Protein AF-A0A8T2J3S2-F1 (afdb_monomer_lite)

Organism: NCBI:txid247094

Radius of gyration: 29.78 Å; chains: 1; bounding box: 45×54×97 Å

Structure (mmCIF, N/CA/C/O backbone):
data_AF-A0A8T2J3S2-F1
#
_entry.id   AF-A0A8T2J3S2-F1
#
loop_
_atom_site.group_PDB
_atom_site.id
_atom_site.type_symbol
_atom_site.label_atom_id
_atom_site.label_alt_id
_atom_site.label_comp_id
_atom_site.label_asym_id
_atom_site.label_entity_id
_atom_site.label_seq_id
_atom_site.pdbx_PDB_ins_code
_atom_site.Cartn_x
_atom_site.Cartn_y
_atom_site.Cartn_z
_atom_site.occupancy
_atom_site.B_iso_or_equiv
_atom_site.auth_seq_id
_atom_site.auth_comp_id
_atom_site.auth_asym_id
_atom_site.auth_atom_id
_atom_site.pdbx_PDB_model_num
ATOM 1 N N . MET A 1 1 ? -3.686 14.706 -1.804 1.00 52.16 1 MET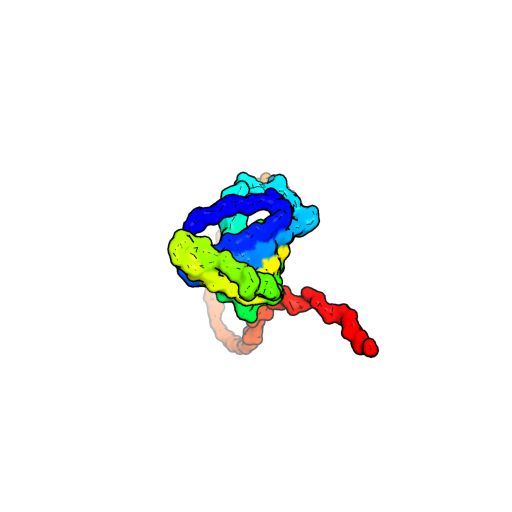 A N 1
ATOM 2 C CA . MET A 1 1 ? -2.677 15.143 -0.812 1.00 52.16 1 MET A CA 1
ATOM 3 C C . MET A 1 1 ? -1.337 14.628 -1.290 1.00 52.16 1 MET A C 1
ATOM 5 O O . MET A 1 1 ? -1.311 13.457 -1.645 1.00 52.16 1 MET A O 1
ATOM 9 N N . PRO A 1 2 ? -0.274 15.446 -1.338 1.00 66.94 2 PRO A N 1
ATOM 10 C CA . PRO A 1 2 ? 1.038 14.946 -1.730 1.00 66.94 2 PRO A CA 1
ATOM 11 C C . PRO A 1 2 ? 1.490 13.890 -0.718 1.00 66.94 2 PRO A C 1
ATOM 13 O O . PRO A 1 2 ? 1.566 14.160 0.483 1.00 66.94 2 PRO A O 1
ATOM 16 N N . ILE A 1 3 ? 1.724 12.668 -1.188 1.00 82.25 3 ILE A N 1
ATOM 17 C CA . ILE A 1 3 ? 2.256 11.587 -0.360 1.00 82.25 3 ILE A CA 1
ATOM 18 C C . ILE A 1 3 ? 3.775 11.741 -0.325 1.00 82.25 3 ILE A C 1
ATOM 20 O O . ILE A 1 3 ? 4.399 12.103 -1.321 1.00 82.25 3 ILE A O 1
ATOM 24 N N . LYS A 1 4 ? 4.389 11.481 0.834 1.00 87.00 4 LYS A N 1
ATOM 25 C CA . LYS A 1 4 ? 5.852 11.423 0.945 1.00 87.00 4 LYS A CA 1
ATOM 26 C C . LYS A 1 4 ? 6.409 10.474 -0.135 1.00 87.00 4 LYS A C 1
ATOM 28 O O . LYS A 1 4 ? 5.834 9.401 -0.300 1.00 87.00 4 LYS A O 1
ATOM 33 N N . PRO A 1 5 ? 7.531 10.775 -0.808 1.00 88.00 5 PRO A N 1
ATOM 34 C CA . PRO A 1 5 ? 8.109 9.862 -1.794 1.00 88.00 5 PRO A CA 1
ATOM 35 C C . PRO A 1 5 ? 8.424 8.470 -1.232 1.00 88.00 5 PRO A C 1
ATOM 37 O O . PRO A 1 5 ? 8.809 8.357 -0.064 1.00 88.00 5 PRO A O 1
ATOM 40 N N . PHE A 1 6 ? 8.249 7.415 -2.035 1.00 90.00 6 PHE A N 1
ATOM 41 C CA . PHE A 1 6 ? 8.552 6.016 -1.677 1.00 90.00 6 PHE A CA 1
ATOM 42 C C . PHE A 1 6 ? 10.062 5.738 -1.597 1.00 90.00 6 PHE A C 1
ATOM 44 O O . PHE A 1 6 ? 10.844 6.281 -2.376 1.00 90.00 6 PHE A O 1
ATOM 51 N N . THR A 1 7 ? 10.494 4.873 -0.674 1.00 88.00 7 THR A N 1
ATOM 52 C CA . THR A 1 7 ? 11.910 4.507 -0.468 1.00 88.00 7 THR A CA 1
ATOM 53 C C . THR A 1 7 ? 12.359 3.407 -1.426 1.00 88.00 7 THR A C 1
ATOM 55 O O . THR A 1 7 ? 12.949 2.416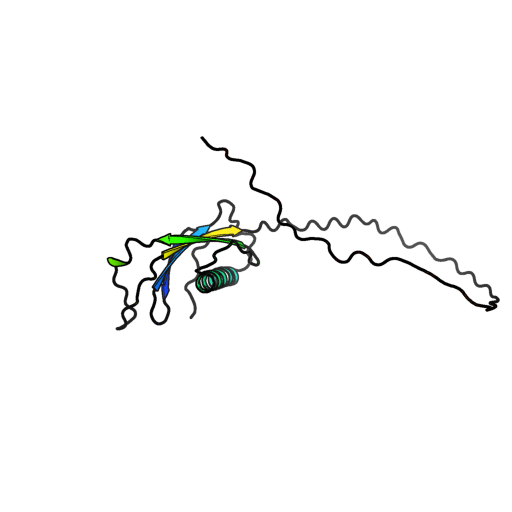 -1.015 1.00 88.00 7 THR A O 1
ATOM 58 N N . VAL A 1 8 ? 12.064 3.549 -2.715 1.00 86.19 8 VAL A N 1
ATOM 59 C CA . VAL A 1 8 ? 12.322 2.520 -3.733 1.00 86.19 8 VAL A CA 1
ATOM 60 C C . VAL A 1 8 ? 13.832 2.253 -3.891 1.00 86.19 8 VAL A C 1
ATOM 62 O O . VAL A 1 8 ? 14.578 3.220 -4.102 1.00 86.19 8 VAL A O 1
ATOM 65 N N . PRO A 1 9 ? 14.307 0.987 -3.888 1.00 89.12 9 PRO A N 1
ATOM 66 C CA . PRO A 1 9 ? 13.554 -0.278 -3.824 1.00 89.12 9 PRO A CA 1
ATOM 67 C C . PRO A 1 9 ? 13.552 -0.946 -2.434 1.00 89.12 9 PRO A C 1
ATOM 69 O O . PRO A 1 9 ? 13.412 -2.162 -2.320 1.00 89.12 9 PRO A O 1
ATOM 72 N N . LEU A 1 10 ? 13.759 -0.190 -1.358 1.00 90.31 10 LEU A N 1
ATOM 73 C CA . LEU A 1 10 ? 13.770 -0.742 -0.007 1.00 90.31 10 LEU A CA 1
ATOM 74 C C . LEU A 1 10 ? 12.345 -1.062 0.458 1.00 90.31 10 LEU A C 1
ATOM 76 O O . LEU A 1 10 ? 11.470 -0.197 0.346 1.00 90.31 10 LEU A O 1
ATOM 80 N N . PRO A 1 11 ? 12.107 -2.262 1.024 1.00 94.19 11 PRO A N 1
ATOM 81 C CA . PRO A 1 11 ? 10.826 -2.583 1.624 1.00 94.19 11 PRO A CA 1
ATOM 82 C C . PRO A 1 11 ? 10.433 -1.552 2.677 1.00 94.19 11 PRO A C 1
ATOM 84 O O . PRO A 1 11 ? 11.248 -1.156 3.512 1.00 94.19 11 PRO A O 1
ATOM 87 N N . GLU A 1 12 ? 9.169 -1.147 2.676 1.00 95.88 12 GLU A N 1
ATOM 88 C CA . GLU A 1 12 ? 8.672 -0.165 3.633 1.00 95.88 12 GLU A CA 1
ATOM 89 C C . GLU A 1 12 ? 7.228 -0.437 4.042 1.00 95.88 12 GLU A C 1
ATOM 91 O O . GLU A 1 12 ? 6.462 -1.096 3.343 1.00 95.88 12 GLU A O 1
ATOM 96 N N . THR A 1 13 ? 6.845 0.058 5.218 1.00 97.06 13 THR A N 1
ATOM 97 C CA . THR A 1 13 ? 5.465 0.008 5.711 1.00 97.06 13 THR A CA 1
ATOM 98 C C . THR A 1 13 ? 4.945 1.426 5.851 1.00 97.06 13 THR A C 1
ATOM 100 O O . THR A 1 13 ? 5.595 2.260 6.479 1.00 97.06 13 THR A O 1
ATOM 103 N N . ARG A 1 14 ? 3.758 1.697 5.307 1.00 96.38 14 ARG A N 1
ATOM 104 C CA . ARG A 1 14 ? 3.112 3.010 5.383 1.00 96.38 14 ARG A CA 1
ATOM 105 C C . ARG A 1 14 ? 1.689 2.905 5.879 1.00 96.38 14 ARG A C 1
ATOM 107 O O . ARG A 1 14 ? 1.008 1.903 5.663 1.00 96.38 14 ARG A O 1
ATOM 114 N N . PHE A 1 15 ? 1.253 3.980 6.519 1.00 95.50 15 PHE A N 1
ATOM 115 C CA . PHE A 1 15 ? -0.133 4.169 6.898 1.00 95.50 15 PHE A CA 1
ATOM 116 C C . PHE A 1 15 ? -0.745 5.262 6.033 1.00 95.50 15 PHE A C 1
ATOM 118 O O . PHE A 1 15 ? -0.208 6.366 5.956 1.00 95.50 15 PHE A O 1
ATOM 125 N N . PHE A 1 16 ? -1.868 4.948 5.401 1.00 94.25 16 PHE A N 1
ATOM 126 C CA . PHE A 1 16 ? -2.653 5.893 4.617 1.00 94.25 16 PHE A CA 1
ATOM 127 C C . PHE A 1 16 ? -3.951 6.146 5.358 1.00 94.25 16 PHE A C 1
ATOM 129 O O . PHE A 1 16 ? -4.570 5.200 5.834 1.00 94.25 16 PHE A O 1
ATOM 136 N N . HIS A 1 17 ? -4.365 7.400 5.482 1.00 93.06 17 HIS A N 1
ATOM 137 C CA . HIS A 1 17 ? -5.634 7.721 6.118 1.00 93.06 17 HIS A CA 1
ATOM 138 C C . HIS A 1 17 ? -6.574 8.402 5.132 1.00 93.06 17 HIS A C 1
ATOM 140 O O . HIS A 1 17 ? -6.157 9.174 4.269 1.00 93.06 17 HIS A O 1
ATOM 146 N N . THR A 1 18 ? -7.854 8.109 5.297 1.00 90.19 18 THR A N 1
ATOM 147 C CA . THR A 1 18 ? -8.964 8.860 4.713 1.00 90.19 18 THR A CA 1
ATOM 148 C C . THR A 1 18 ? -9.586 9.722 5.811 1.00 90.19 18 THR A C 1
ATOM 150 O O . THR A 1 18 ? -9.028 9.865 6.901 1.00 90.19 18 THR A O 1
ATOM 153 N N . SER A 1 19 ? -10.759 10.302 5.568 1.00 88.25 19 SER A N 1
ATOM 154 C CA . SER A 1 19 ? -11.457 11.096 6.582 1.00 88.25 19 SER A CA 1
ATOM 155 C C . SER A 1 19 ? -11.798 10.310 7.856 1.00 88.25 19 SER A C 1
ATOM 157 O O . SER A 1 19 ? -11.884 10.922 8.920 1.00 88.25 19 SER A O 1
ATOM 159 N N . LYS A 1 20 ? -12.006 8.989 7.753 1.00 91.62 20 LYS A N 1
ATOM 160 C CA . LYS A 1 20 ? -12.464 8.134 8.862 1.00 91.62 20 LYS A CA 1
ATOM 161 C C . LYS A 1 20 ? -11.536 6.958 9.140 1.00 91.62 20 LYS A C 1
ATOM 163 O O . LYS A 1 20 ? -11.340 6.611 10.302 1.00 91.62 20 LYS A O 1
ATOM 168 N N . ASP A 1 21 ? -10.964 6.369 8.098 1.00 94.69 21 ASP A N 1
ATOM 169 C CA . ASP A 1 21 ? -10.266 5.092 8.209 1.00 94.69 21 ASP A CA 1
ATOM 170 C C . ASP A 1 21 ? -8.758 5.250 8.033 1.00 94.69 21 ASP A C 1
ATOM 172 O O . ASP A 1 21 ? -8.290 6.152 7.333 1.00 94.69 21 ASP A O 1
ATOM 176 N N . ILE A 1 22 ? -7.998 4.339 8.639 1.00 96.25 22 ILE A N 1
ATOM 177 C CA . ILE A 1 22 ? -6.555 4.209 8.447 1.00 96.25 22 ILE A CA 1
ATOM 178 C C . ILE A 1 22 ? -6.198 2.817 7.939 1.00 96.25 22 ILE A C 1
ATOM 180 O O . ILE A 1 22 ? -6.593 1.793 8.491 1.00 96.25 22 ILE A O 1
ATOM 184 N N . TYR A 1 23 ? -5.404 2.798 6.883 1.00 96.88 23 TYR A N 1
ATOM 185 C CA . TYR A 1 23 ? -4.991 1.623 6.144 1.00 96.88 23 TYR A CA 1
ATOM 186 C C . TYR A 1 23 ? -3.508 1.386 6.367 1.00 96.88 23 TYR A C 1
ATOM 188 O O . TYR A 1 23 ? -2.719 2.331 6.374 1.00 96.88 23 TYR A O 1
ATOM 196 N N . LYS A 1 24 ? -3.115 0.122 6.505 1.00 97.81 24 LYS A N 1
ATOM 197 C CA . LYS A 1 24 ? -1.712 -0.278 6.592 1.00 97.81 24 LYS A CA 1
ATOM 198 C C . LYS A 1 24 ? -1.297 -0.978 5.309 1.00 97.81 24 LYS A C 1
ATOM 200 O O . LYS A 1 24 ? -1.885 -1.990 4.936 1.00 97.81 24 LYS A O 1
ATOM 205 N N . PHE A 1 25 ? -0.244 -0.464 4.693 1.00 98.12 25 PHE A N 1
ATOM 206 C CA . PHE A 1 25 ? 0.356 -1.016 3.490 1.00 98.12 25 PHE A CA 1
ATOM 207 C C . PHE A 1 25 ? 1.796 -1.433 3.761 1.00 98.12 25 PHE A C 1
ATOM 209 O O . PHE A 1 25 ? 2.537 -0.732 4.452 1.00 98.12 25 PHE A O 1
ATOM 216 N N . LYS A 1 26 ? 2.193 -2.567 3.194 1.00 98.19 26 LYS A N 1
ATOM 217 C CA . LYS A 1 26 ? 3.570 -3.049 3.132 1.00 98.19 26 LYS A CA 1
ATOM 218 C C . LYS A 1 26 ? 3.983 -3.132 1.674 1.00 98.19 26 LYS A C 1
ATOM 220 O O . LYS A 1 26 ? 3.255 -3.707 0.870 1.00 98.19 26 LYS A O 1
ATOM 225 N N . PHE A 1 27 ? 5.143 -2.589 1.359 1.00 97.44 27 PHE A N 1
ATOM 226 C CA . PHE A 1 27 ? 5.701 -2.563 0.017 1.00 97.44 27 PHE A CA 1
ATOM 227 C C . PHE A 1 27 ? 6.921 -3.468 -0.015 1.00 97.44 27 PHE A C 1
ATOM 229 O O . PHE A 1 27 ? 7.818 -3.341 0.820 1.00 97.44 27 PHE A O 1
ATOM 236 N N . HIS A 1 28 ? 6.936 -4.380 -0.975 1.00 96.12 28 HIS A N 1
ATOM 237 C CA . HIS A 1 28 ? 8.050 -5.264 -1.267 1.00 96.12 28 HIS A CA 1
ATOM 238 C C . HIS A 1 28 ? 8.412 -5.091 -2.733 1.00 96.12 28 HIS A C 1
ATOM 240 O O . HIS A 1 28 ? 7.539 -5.107 -3.594 1.00 96.12 28 HIS A O 1
ATOM 246 N N . TYR A 1 29 ? 9.696 -4.939 -3.010 1.00 93.25 29 TYR A N 1
ATOM 247 C CA . TYR A 1 29 ? 10.197 -4.783 -4.366 1.00 93.25 29 TYR A CA 1
ATOM 248 C C . TYR A 1 29 ? 10.885 -6.076 -4.791 1.00 93.25 29 TYR A C 1
ATOM 250 O O . TYR A 1 29 ? 11.522 -6.748 -3.973 1.00 93.25 29 TYR A O 1
ATOM 258 N N . GLY A 1 30 ? 10.722 -6.4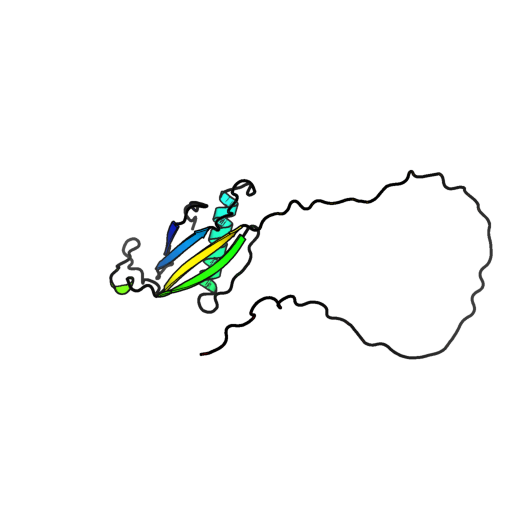35 -6.060 1.00 89.06 30 GLY A N 1
ATOM 259 C CA . GLY A 1 30 ? 11.336 -7.613 -6.650 1.00 89.06 30 GLY A CA 1
ATOM 260 C C . GLY A 1 30 ? 12.857 -7.602 -6.539 1.00 89.06 30 GLY A C 1
ATOM 261 O O . GLY A 1 30 ? 13.494 -6.549 -6.514 1.00 89.06 30 GLY A O 1
ATOM 262 N N . LYS A 1 31 ? 13.473 -8.789 -6.517 1.00 84.19 31 LYS A N 1
ATOM 263 C CA . LYS A 1 31 ? 14.940 -8.925 -6.397 1.00 84.19 31 LYS A CA 1
ATOM 264 C C . LYS A 1 31 ? 15.697 -8.237 -7.534 1.00 84.19 31 LYS A C 1
ATOM 266 O O . LYS A 1 31 ? 16.804 -7.755 -7.331 1.00 84.19 31 LYS A O 1
ATOM 271 N N . ASN A 1 32 ? 15.085 -8.188 -8.714 1.00 75.94 32 ASN A N 1
ATOM 272 C CA . ASN A 1 32 ? 15.681 -7.640 -9.928 1.00 75.94 32 ASN A CA 1
ATOM 273 C C . ASN A 1 32 ? 15.258 -6.185 -10.181 1.00 75.94 32 ASN A C 1
ATOM 275 O O . ASN A 1 32 ? 15.239 -5.746 -11.330 1.00 75.94 32 ASN A O 1
ATOM 279 N N . PHE A 1 33 ? 14.881 -5.440 -9.138 1.00 79.19 33 PHE A N 1
ATOM 280 C CA . PHE A 1 33 ? 14.483 -4.045 -9.281 1.00 79.19 33 PHE A CA 1
ATOM 281 C C . PHE A 1 33 ? 15.682 -3.189 -9.717 1.00 79.19 33 PHE A C 1
ATOM 283 O O . PHE A 1 33 ? 16.536 -2.827 -8.908 1.00 79.19 33 PHE A O 1
ATOM 290 N N . LYS A 1 34 ? 15.751 -2.859 -11.010 1.00 73.38 34 LYS A N 1
ATOM 291 C CA . LYS A 1 34 ? 16.789 -1.990 -11.570 1.00 73.38 34 LYS A CA 1
ATOM 292 C C . LYS A 1 34 ? 16.301 -0.555 -11.571 1.00 73.38 34 LYS A C 1
ATOM 294 O O . LYS A 1 34 ? 15.401 -0.195 -12.322 1.00 73.38 34 LYS A O 1
ATOM 299 N N . LEU A 1 35 ? 16.915 0.263 -10.727 1.00 67.19 35 LEU A N 1
ATOM 300 C CA . LEU A 1 35 ? 16.593 1.680 -10.651 1.00 67.19 35 LEU A CA 1
ATOM 301 C C . LEU A 1 35 ? 17.074 2.466 -11.883 1.00 67.19 35 LEU A C 1
ATOM 303 O O . LEU A 1 35 ? 16.455 3.451 -12.263 1.00 67.19 35 LEU A O 1
ATOM 307 N N . GLU A 1 36 ? 18.162 2.008 -12.499 1.00 62.00 36 GLU A N 1
ATOM 308 C CA . GLU A 1 36 ? 18.852 2.660 -13.620 1.00 62.00 36 GLU A CA 1
ATOM 309 C C . GLU A 1 36 ? 17.969 2.833 -14.868 1.00 62.00 36 GLU A C 1
ATOM 311 O O . GLU A 1 36 ? 18.198 3.741 -15.654 1.00 62.00 36 GLU A O 1
ATOM 316 N N . ASN A 1 37 ? 16.915 2.023 -15.016 1.00 56.81 37 ASN A N 1
ATOM 317 C CA . ASN A 1 37 ? 15.984 2.079 -16.150 1.00 56.81 37 ASN A CA 1
ATOM 318 C C . ASN A 1 37 ? 14.848 3.097 -15.970 1.00 56.81 37 ASN A C 1
ATOM 320 O O . ASN A 1 37 ? 13.864 3.057 -16.707 1.00 56.81 37 ASN A O 1
ATOM 324 N N . ILE A 1 38 ? 14.917 3.939 -14.941 1.00 64.94 38 ILE A N 1
ATOM 325 C CA . ILE A 1 38 ? 13.777 4.725 -14.503 1.00 64.94 38 ILE A CA 1
ATOM 326 C C . ILE A 1 38 ? 14.193 6.180 -14.311 1.00 64.94 38 ILE A C 1
ATOM 328 O O . ILE A 1 38 ? 14.605 6.607 -13.232 1.00 64.94 38 ILE A O 1
ATOM 332 N N . GLU A 1 39 ? 14.058 6.950 -15.384 1.00 63.31 39 GLU A N 1
ATOM 333 C CA . GLU A 1 39 ? 14.634 8.291 -15.518 1.00 63.31 39 GLU A CA 1
ATOM 334 C C . GLU A 1 39 ? 13.997 9.366 -14.617 1.00 63.31 39 GLU A C 1
ATOM 336 O O . GLU A 1 39 ? 14.457 10.506 -14.614 1.00 63.31 39 GLU A O 1
ATOM 341 N N . ASN A 1 40 ? 12.987 9.053 -13.791 1.00 77.88 40 ASN A N 1
ATOM 342 C CA . ASN A 1 40 ? 12.464 10.035 -12.843 1.00 77.88 40 ASN A CA 1
ATOM 343 C C . ASN A 1 40 ? 11.786 9.428 -11.595 1.00 77.88 40 ASN A C 1
ATOM 345 O O . ASN A 1 40 ? 10.744 8.771 -11.663 1.00 77.88 40 ASN A O 1
ATOM 349 N N . ARG A 1 41 ? 12.365 9.710 -10.418 1.00 79.38 41 ARG A N 1
ATOM 350 C CA . ARG A 1 41 ? 11.876 9.258 -9.102 1.00 79.38 41 ARG A CA 1
ATOM 351 C C . ARG A 1 41 ? 10.472 9.763 -8.768 1.00 79.38 41 ARG A C 1
ATOM 353 O O . ARG A 1 41 ? 9.718 9.034 -8.123 1.00 79.38 41 ARG A O 1
ATOM 360 N N . ASP A 1 42 ? 10.113 10.961 -9.219 1.00 83.50 42 ASP A N 1
ATOM 361 C CA . ASP A 1 42 ? 8.805 11.554 -8.934 1.00 83.50 42 ASP A CA 1
ATOM 362 C C . ASP A 1 42 ? 7.693 10.816 -9.681 1.00 83.50 42 ASP A C 1
ATOM 364 O O . ASP A 1 42 ? 6.640 10.528 -9.107 1.00 83.50 42 ASP A O 1
ATOM 368 N N . TYR A 1 43 ? 7.953 10.415 -10.930 1.00 86.00 43 TYR A N 1
ATOM 369 C CA . TYR A 1 43 ? 7.006 9.618 -11.712 1.00 86.00 43 TYR A CA 1
ATOM 370 C C . TYR A 1 43 ? 6.794 8.241 -11.093 1.00 86.00 43 TYR A C 1
ATOM 372 O O . TYR A 1 43 ? 5.655 7.796 -11.002 1.00 86.00 43 TYR A O 1
ATOM 380 N N . ILE A 1 44 ? 7.850 7.603 -10.581 1.00 87.56 44 ILE A N 1
ATOM 381 C CA . ILE A 1 44 ? 7.694 6.337 -9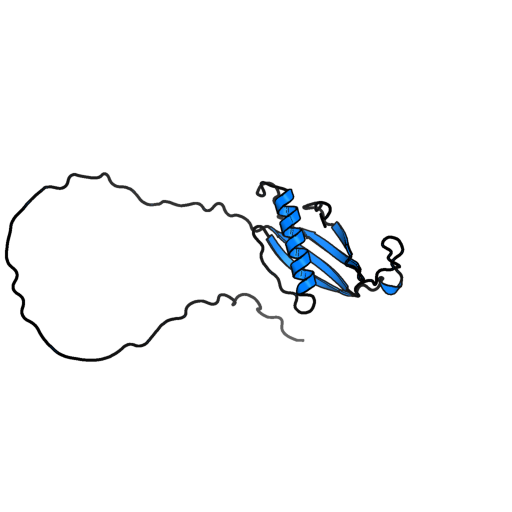.855 1.00 87.56 44 ILE A CA 1
ATOM 382 C C . ILE A 1 44 ? 6.892 6.495 -8.590 1.00 87.56 44 ILE A C 1
ATOM 384 O O . ILE A 1 44 ? 6.021 5.676 -8.308 1.00 87.56 44 ILE A O 1
ATOM 388 N N . SER A 1 45 ? 7.187 7.532 -7.811 1.00 89.06 45 SER A N 1
ATOM 389 C CA . SER A 1 45 ? 6.433 7.769 -6.592 1.00 89.06 45 SER A CA 1
ATOM 390 C C . SER A 1 45 ? 4.948 7.943 -6.905 1.00 89.06 45 SER A C 1
ATOM 392 O O . SER A 1 45 ? 4.109 7.384 -6.200 1.00 89.06 45 SER A O 1
ATOM 394 N N . LYS A 1 46 ? 4.629 8.660 -7.988 1.00 91.31 46 LYS A N 1
ATOM 395 C CA . LYS A 1 46 ? 3.260 8.836 -8.470 1.00 91.31 46 LYS A CA 1
ATOM 396 C C . LYS A 1 46 ? 2.637 7.527 -8.955 1.00 91.31 46 LYS A C 1
ATOM 398 O O . LYS A 1 46 ? 1.513 7.224 -8.591 1.00 91.31 46 LYS A O 1
ATOM 403 N N . GLU A 1 47 ? 3.364 6.720 -9.713 1.00 93.19 47 GLU A N 1
ATOM 404 C CA . GLU A 1 47 ? 2.879 5.435 -10.223 1.00 93.19 47 GLU A CA 1
ATOM 405 C C . GLU A 1 47 ? 2.582 4.426 -9.098 1.00 93.19 47 GLU A C 1
ATOM 407 O O . GLU A 1 47 ? 1.575 3.712 -9.131 1.00 93.19 47 GLU A O 1
ATOM 412 N N . ILE A 1 48 ? 3.419 4.395 -8.055 1.00 94.00 48 ILE A N 1
ATOM 413 C CA . ILE A 1 48 ? 3.167 3.588 -6.853 1.00 94.00 48 ILE A CA 1
ATOM 414 C C . ILE A 1 48 ? 1.980 4.159 -6.069 1.00 94.00 48 ILE A C 1
ATOM 416 O O . ILE A 1 48 ? 1.149 3.397 -5.577 1.00 94.00 48 ILE A O 1
ATOM 420 N N . GLU A 1 49 ? 1.851 5.483 -5.973 1.00 94.56 49 GLU A N 1
ATOM 421 C CA . GLU A 1 49 ? 0.676 6.121 -5.373 1.00 94.56 49 GLU A CA 1
ATOM 422 C C . GLU A 1 49 ? -0.618 5.747 -6.116 1.00 94.56 49 GLU A C 1
ATOM 424 O O . GLU A 1 49 ? -1.600 5.357 -5.482 1.00 94.56 49 GLU A O 1
ATOM 429 N N . ASP A 1 50 ? -0.614 5.810 -7.446 1.00 95.44 50 ASP A N 1
ATOM 430 C CA . ASP A 1 50 ? -1.746 5.423 -8.288 1.00 95.44 50 ASP A CA 1
ATOM 431 C C . ASP A 1 50 ? -2.100 3.940 -8.066 1.00 95.44 50 ASP A C 1
ATOM 433 O O . ASP A 1 50 ? -3.273 3.586 -7.932 1.00 95.44 50 ASP A O 1
ATOM 437 N N . SER A 1 51 ? -1.086 3.084 -7.901 1.00 96.81 51 SER A N 1
ATOM 438 C CA . SER A 1 51 ? -1.263 1.666 -7.561 1.00 96.81 51 SER A CA 1
ATOM 439 C C . SER A 1 51 ? -1.908 1.464 -6.186 1.00 96.81 51 SER A C 1
ATOM 441 O O . SER A 1 51 ? -2.763 0.594 -6.028 1.00 96.81 51 SER A O 1
ATOM 443 N N . VAL A 1 52 ? -1.541 2.270 -5.183 1.00 96.25 52 VAL A N 1
ATOM 444 C CA . VAL A 1 52 ? -2.187 2.244 -3.858 1.00 96.25 52 VAL A CA 1
ATOM 445 C C . VAL A 1 52 ? -3.666 2.603 -3.979 1.00 96.25 52 VAL A C 1
ATOM 447 O O . VAL A 1 52 ? -4.498 1.901 -3.405 1.00 96.25 52 VAL A O 1
ATOM 450 N N . ARG A 1 53 ? -4.008 3.644 -4.753 1.00 95.44 53 ARG A N 1
ATOM 451 C CA . ARG A 1 53 ? -5.4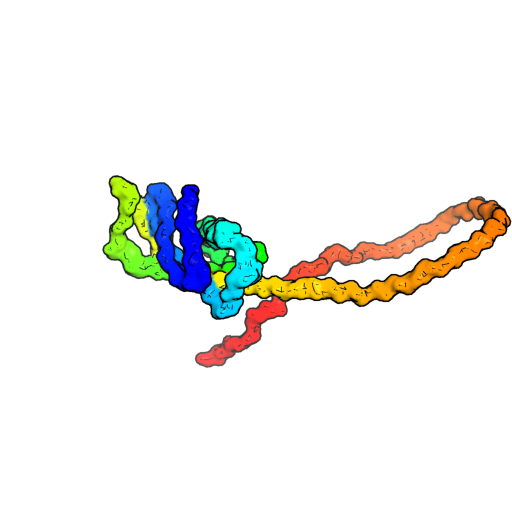11 4.038 -4.975 1.00 95.44 53 ARG A CA 1
ATOM 452 C C . ARG A 1 53 ? -6.206 2.912 -5.641 1.00 95.44 53 ARG A C 1
ATOM 454 O O . ARG A 1 53 ? -7.255 2.540 -5.123 1.00 95.44 53 ARG A O 1
ATOM 461 N N . ALA A 1 54 ? -5.653 2.285 -6.680 1.00 97.00 54 ALA A N 1
ATOM 462 C CA . ALA A 1 54 ? -6.284 1.146 -7.349 1.00 97.00 54 ALA A CA 1
ATOM 463 C C . ALA A 1 54 ? -6.546 -0.036 -6.393 1.00 97.00 54 ALA A C 1
ATOM 465 O O . ALA A 1 54 ? -7.620 -0.637 -6.429 1.00 97.00 54 ALA A O 1
ATOM 466 N N . VAL A 1 55 ? -5.600 -0.352 -5.500 1.00 97.19 55 VAL A N 1
ATOM 467 C CA . VAL A 1 55 ? -5.768 -1.417 -4.493 1.00 97.19 55 VAL A CA 1
ATOM 468 C C . VAL A 1 55 ? -6.864 -1.078 -3.482 1.00 97.19 55 VAL A C 1
ATOM 470 O O . VAL A 1 55 ? -7.646 -1.956 -3.120 1.00 97.19 55 VAL A O 1
ATOM 473 N N . MET A 1 56 ? -6.940 0.177 -3.032 1.00 94.69 56 MET A N 1
ATOM 474 C CA . MET A 1 56 ? -7.985 0.619 -2.102 1.00 94.69 56 MET A CA 1
ATOM 475 C C . MET A 1 56 ? -9.380 0.545 -2.735 1.00 94.69 56 MET A C 1
ATOM 477 O O . MET A 1 56 ? -10.320 0.093 -2.085 1.00 94.69 56 MET A O 1
ATOM 481 N N . GLU A 1 57 ? -9.512 0.938 -4.002 1.00 94.56 57 GLU A N 1
ATOM 482 C CA . GLU A 1 57 ? -10.785 0.903 -4.736 1.00 94.56 57 GLU A CA 1
ATOM 483 C C . GLU A 1 57 ? -11.258 -0.529 -5.037 1.00 94.56 57 GLU A C 1
ATOM 485 O O . GLU A 1 57 ? -12.459 -0.790 -5.061 1.00 94.56 57 GLU A O 1
ATOM 490 N N . ASN A 1 58 ? -10.330 -1.480 -5.194 1.00 96.31 58 ASN A N 1
ATOM 491 C CA . ASN A 1 58 ? -10.619 -2.873 -5.562 1.00 96.31 58 ASN A CA 1
ATOM 492 C C . ASN A 1 58 ? -10.417 -3.864 -4.402 1.00 96.31 58 ASN A C 1
ATOM 494 O O . ASN A 1 58 ? -10.129 -5.041 -4.615 1.00 96.31 58 ASN A O 1
ATOM 498 N N . GLN A 1 59 ? -10.574 -3.409 -3.158 1.00 94.00 59 GLN A N 1
ATOM 499 C CA . GLN A 1 59 ? -10.234 -4.175 -1.951 1.00 94.00 59 GLN A CA 1
ATOM 500 C C . GLN A 1 59 ? -10.912 -5.554 -1.812 1.00 94.00 59 GLN A C 1
ATOM 502 O O . GLN A 1 59 ? -10.369 -6.426 -1.127 1.00 94.00 59 GLN A O 1
ATOM 507 N N . GLU A 1 60 ? -12.075 -5.768 -2.433 1.00 94.94 60 GLU A N 1
ATOM 508 C CA . GLU A 1 60 ? -12.798 -7.051 -2.409 1.00 94.94 60 GLU A CA 1
ATOM 509 C C . GLU A 1 60 ? -12.411 -7.994 -3.552 1.00 94.94 60 GLU A C 1
ATOM 511 O O . GLU A 1 60 ? -12.629 -9.197 -3.444 1.00 94.94 60 GLU A O 1
ATOM 516 N N . ASN A 1 61 ? -11.785 -7.478 -4.611 1.00 96.19 61 ASN A N 1
ATOM 517 C CA . ASN A 1 61 ? -11.423 -8.256 -5.789 1.00 96.19 61 ASN A CA 1
ATOM 518 C C . ASN A 1 61 ? -9.998 -7.932 -6.251 1.00 96.19 61 ASN A C 1
ATOM 520 O O . ASN A 1 61 ? -9.765 -7.381 -7.327 1.00 96.19 61 ASN A O 1
ATOM 524 N N . LEU A 1 62 ? -9.033 -8.240 -5.385 1.00 97.19 62 LEU A N 1
ATOM 525 C CA . LEU A 1 62 ? -7.626 -7.991 -5.669 1.00 97.19 62 LEU A CA 1
ATOM 526 C C . LEU A 1 62 ? -7.103 -8.967 -6.722 1.00 97.19 62 LEU A C 1
ATOM 528 O O . LEU A 1 62 ? -7.100 -10.183 -6.523 1.00 97.19 62 LEU A O 1
ATOM 532 N N . HIS A 1 63 ? -6.574 -8.407 -7.803 1.00 97.06 63 HIS A N 1
ATOM 533 C CA . HIS A 1 63 ? -5.867 -9.144 -8.839 1.00 97.06 63 HIS A CA 1
ATOM 534 C C . HIS A 1 63 ? -4.555 -8.447 -9.185 1.00 97.06 63 HIS A C 1
ATOM 536 O O . HIS A 1 63 ? -4.446 -7.230 -9.015 1.00 97.06 63 HIS A O 1
ATOM 542 N N . PRO A 1 64 ? -3.558 -9.193 -9.685 1.00 98.19 64 PRO A N 1
ATOM 543 C CA . PRO A 1 64 ? -2.380 -8.582 -10.265 1.00 98.19 64 PRO A CA 1
ATOM 544 C C . PRO A 1 64 ? -2.753 -7.645 -11.415 1.00 98.19 64 PRO A C 1
ATOM 546 O O . PRO A 1 64 ? -3.621 -7.963 -12.228 1.00 98.19 64 PRO A O 1
ATOM 549 N N . PHE A 1 65 ? -2.072 -6.510 -11.500 1.00 98.00 65 PHE A N 1
ATOM 550 C CA . PHE A 1 65 ? -2.249 -5.549 -12.584 1.00 98.00 65 PHE A CA 1
ATOM 551 C C . PHE A 1 65 ? -0.909 -4.952 -12.995 1.00 98.00 65 PHE A C 1
ATOM 553 O O . PHE A 1 65 ? 0.105 -5.100 -12.316 1.00 98.00 65 PHE A O 1
ATOM 560 N N . SER A 1 66 ? -0.890 -4.307 -14.153 1.00 96.25 66 SER A N 1
ATOM 561 C CA . SER A 1 66 ? 0.311 -3.704 -14.715 1.00 96.25 66 SER A CA 1
ATOM 562 C C . SER A 1 66 ? 0.168 -2.194 -14.789 1.00 96.25 66 SER A C 1
ATOM 564 O O . SER A 1 66 ? -0.871 -1.691 -15.207 1.00 96.25 66 SER A O 1
ATOM 566 N N . THR A 1 67 ? 1.236 -1.490 -14.445 1.00 94.00 67 THR A N 1
ATOM 567 C CA . THR A 1 67 ? 1.393 -0.051 -14.668 1.00 94.00 67 THR A CA 1
ATOM 568 C C . THR A 1 67 ? 2.353 0.177 -15.841 1.00 94.00 67 THR A C 1
ATOM 570 O O . THR A 1 67 ? 2.581 -0.740 -16.636 1.00 94.00 67 THR A O 1
ATOM 573 N N . LEU A 1 68 ? 2.918 1.372 -16.002 1.00 90.88 68 LEU A N 1
ATOM 574 C CA . LEU A 1 68 ? 3.894 1.636 -17.056 1.00 90.88 68 LEU A CA 1
ATOM 575 C C . LEU A 1 68 ? 5.183 0.829 -16.829 1.00 90.88 68 LEU A C 1
ATOM 577 O O . LEU A 1 68 ? 5.596 0.078 -17.712 1.00 90.88 68 LEU A O 1
ATOM 581 N N . HIS A 1 69 ? 5.752 0.905 -15.627 1.00 89.69 69 HIS A N 1
ATOM 582 C CA . HIS A 1 69 ? 7.044 0.307 -15.282 1.00 89.69 69 HIS A CA 1
ATOM 583 C C . HIS A 1 69 ? 6.944 -0.936 -14.400 1.00 89.69 69 HIS A C 1
ATOM 585 O O . HIS A 1 69 ? 7.945 -1.640 -14.243 1.00 89.69 69 HIS A O 1
ATOM 591 N N . PHE A 1 70 ? 5.776 -1.234 -13.824 1.00 92.12 70 PHE A N 1
ATOM 592 C CA . PHE A 1 70 ? 5.641 -2.303 -12.836 1.00 92.12 70 PHE A CA 1
ATOM 593 C C . PHE A 1 70 ? 4.552 -3.315 -13.168 1.00 92.12 70 PHE A C 1
ATOM 595 O O . PHE A 1 70 ? 3.572 -3.035 -13.861 1.00 92.12 70 PHE A O 1
ATOM 602 N N . VAL A 1 71 ? 4.732 -4.510 -12.617 1.00 95.12 71 VAL A N 1
ATOM 603 C CA . VAL A 1 71 ? 3.660 -5.467 -12.366 1.00 95.12 71 VAL A CA 1
ATOM 604 C C . VAL A 1 71 ? 3.431 -5.493 -10.859 1.00 95.12 71 VAL A C 1
ATOM 606 O O . VAL A 1 71 ? 4.358 -5.709 -10.076 1.00 95.12 71 VAL A O 1
ATOM 609 N N . ILE A 1 72 ? 2.195 -5.226 -10.460 1.00 97.62 72 ILE A N 1
ATOM 610 C CA . ILE A 1 72 ? 1.769 -5.089 -9.075 1.00 97.62 72 ILE A CA 1
ATOM 611 C C . ILE A 1 72 ? 1.009 -6.350 -8.681 1.00 97.62 72 ILE A C 1
ATOM 613 O O . ILE A 1 72 ? 0.009 -6.691 -9.309 1.00 97.62 72 ILE A O 1
ATOM 617 N N . PHE A 1 73 ? 1.454 -7.019 -7.620 1.00 98.12 73 PHE A N 1
ATOM 618 C CA . PHE A 1 73 ? 0.778 -8.176 -7.032 1.00 98.12 73 PHE A CA 1
ATOM 619 C C . PHE A 1 73 ? 0.255 -7.805 -5.637 1.00 98.12 73 PHE A C 1
ATOM 621 O O . PHE A 1 73 ? 1.016 -7.844 -4.660 1.00 98.12 73 PHE A O 1
ATOM 628 N N . PRO A 1 74 ? -1.020 -7.393 -5.525 1.00 98.38 74 PRO A N 1
ATOM 629 C CA . PRO A 1 74 ? -1.611 -7.008 -4.255 1.00 98.38 74 PRO A CA 1
ATOM 630 C C . PRO A 1 74 ? -2.158 -8.219 -3.493 1.00 98.38 74 PRO A C 1
ATOM 632 O O . PRO A 1 74 ? -2.856 -9.066 -4.045 1.00 98.38 74 PRO A O 1
ATOM 635 N N . TYR A 1 75 ? -1.899 -8.252 -2.189 1.00 98.25 75 TYR A N 1
ATOM 636 C CA . TYR A 1 75 ? -2.430 -9.246 -1.260 1.00 98.25 75 TYR A CA 1
ATOM 637 C C . TYR A 1 75 ? -3.064 -8.567 -0.050 1.00 98.25 75 TYR A C 1
ATOM 639 O O . TYR A 1 75 ? -2.629 -7.499 0.385 1.00 98.25 75 TYR A O 1
ATOM 647 N N . LYS A 1 76 ? -4.068 -9.223 0.534 1.00 97.31 76 LYS A N 1
ATOM 648 C CA . LYS A 1 76 ? -4.781 -8.774 1.735 1.00 97.31 76 LYS A CA 1
ATOM 649 C C . LYS A 1 76 ? -4.646 -9.834 2.827 1.00 97.31 76 LYS A C 1
ATOM 651 O O . LYS A 1 76 ? -4.849 -11.015 2.573 1.00 97.31 76 LYS A O 1
ATOM 656 N N . SER A 1 77 ? -4.303 -9.419 4.043 1.00 97.88 77 SER A N 1
ATOM 657 C CA . SER A 1 77 ? -4.176 -10.302 5.218 1.00 97.88 77 SER A CA 1
ATOM 658 C C . SER A 1 77 ? -4.792 -9.640 6.446 1.00 97.88 77 SER A C 1
ATOM 660 O O . SER A 1 77 ? -4.845 -8.413 6.500 1.00 97.88 77 SER A O 1
ATOM 662 N N . LYS A 1 78 ? -5.301 -10.410 7.417 1.00 97.81 78 LYS A N 1
ATOM 663 C CA . LYS A 1 78 ? -5.911 -9.833 8.628 1.00 97.81 78 LYS A CA 1
ATOM 664 C C . LYS A 1 78 ? -4.898 -8.989 9.403 1.00 97.81 78 LYS A C 1
ATOM 666 O O . LYS A 1 78 ? -3.730 -9.349 9.528 1.00 97.81 78 LYS A O 1
ATOM 671 N N . TRP A 1 79 ? -5.352 -7.859 9.937 1.00 97.44 79 TRP A N 1
ATOM 672 C CA . TRP A 1 79 ? -4.550 -7.009 10.806 1.00 97.44 79 TRP A CA 1
ATOM 673 C C . TRP A 1 79 ? -4.873 -7.288 12.279 1.00 97.44 79 TRP A C 1
ATOM 675 O O . TRP A 1 79 ? -5.547 -6.512 12.949 1.00 97.44 79 TRP A O 1
ATOM 685 N N . ASP A 1 80 ? -4.330 -8.379 12.819 1.00 94.88 80 ASP A N 1
ATOM 686 C CA . ASP A 1 80 ? -4.687 -8.867 14.165 1.00 94.88 80 ASP A CA 1
ATOM 687 C C . ASP A 1 80 ? -4.348 -7.895 15.308 1.00 94.88 80 ASP A C 1
ATOM 689 O O . ASP A 1 80 ? -4.940 -7.939 16.387 1.00 94.88 80 ASP A O 1
ATOM 693 N N . SER A 1 81 ? -3.372 -7.007 15.104 1.00 94.19 81 SER A N 1
ATOM 694 C CA . SER A 1 81 ? -3.012 -5.981 16.087 1.00 94.19 81 SER A CA 1
ATOM 695 C C . SER A 1 81 ? -3.844 -4.702 15.994 1.00 94.19 81 SER A C 1
ATOM 697 O O . SER A 1 81 ? -3.723 -3.871 16.891 1.00 94.19 81 SER A O 1
ATOM 699 N N . ALA A 1 82 ? -4.699 -4.539 14.976 1.00 92.88 82 ALA A N 1
ATOM 700 C CA . ALA A 1 82 ? -5.494 -3.327 14.766 1.00 92.88 82 ALA A CA 1
ATOM 701 C C . ALA A 1 82 ? -6.353 -2.964 15.986 1.00 92.88 82 ALA A C 1
ATOM 703 O O . ALA A 1 82 ? -6.396 -1.802 16.379 1.00 92.88 82 ALA A O 1
ATOM 704 N N . SER A 1 83 ? -6.968 -3.959 16.635 1.00 89.81 83 SER A N 1
ATOM 705 C CA . SER A 1 83 ? -7.847 -3.765 17.798 1.00 89.81 83 SER A CA 1
ATOM 706 C C . SER A 1 83 ? -7.136 -3.216 19.039 1.00 89.81 83 SER A C 1
ATOM 708 O O . SER A 1 83 ? -7.779 -2.638 19.911 1.00 89.81 83 SER A O 1
ATOM 710 N N . ARG A 1 84 ? -5.809 -3.377 19.125 1.00 93.62 84 ARG A N 1
ATOM 711 C CA . ARG A 1 84 ? -4.984 -2.884 20.241 1.00 93.62 84 ARG A CA 1
ATOM 712 C C . ARG A 1 84 ? -4.380 -1.507 19.971 1.00 93.62 84 ARG A C 1
ATOM 714 O O . ARG A 1 84 ? -3.742 -0.940 20.855 1.00 93.62 84 ARG A O 1
ATOM 721 N N . LEU A 1 85 ? -4.546 -0.979 18.760 1.00 94.69 85 LEU A N 1
ATOM 722 C CA . LEU A 1 85 ? -3.961 0.285 18.334 1.00 94.69 85 LEU A CA 1
ATOM 723 C C . LEU A 1 85 ? -5.029 1.378 18.299 1.00 94.69 85 LEU A C 1
ATOM 725 O O . LEU A 1 85 ? -6.175 1.148 17.922 1.00 94.69 85 LEU A O 1
ATOM 729 N N . LYS A 1 86 ? -4.637 2.595 18.681 1.00 94.44 86 LYS A N 1
ATOM 730 C CA . LYS A 1 86 ? -5.477 3.790 18.574 1.00 94.44 86 LYS A CA 1
ATOM 731 C C . LYS A 1 86 ? -4.801 4.774 17.638 1.00 94.44 86 LYS A C 1
ATOM 733 O O . LYS A 1 86 ? -3.667 5.176 17.882 1.00 94.44 86 LYS A O 1
ATOM 738 N N . PHE A 1 87 ? -5.513 5.175 16.595 1.00 95.44 87 PHE A N 1
ATOM 739 C CA . PHE A 1 87 ? -5.020 6.121 15.604 1.00 95.44 87 PHE A CA 1
ATOM 740 C C . PHE A 1 87 ? -5.756 7.447 15.741 1.00 95.44 87 PHE A C 1
ATOM 742 O O . PHE A 1 87 ? -6.969 7.480 15.962 1.00 95.44 87 PHE A O 1
ATOM 749 N N . LYS A 1 88 ? -5.012 8.545 15.624 1.00 94.38 88 LYS A N 1
ATOM 750 C CA . LYS A 1 88 ? -5.543 9.905 15.676 1.00 94.38 88 LYS A CA 1
ATOM 751 C C . LYS A 1 88 ? -4.930 10.750 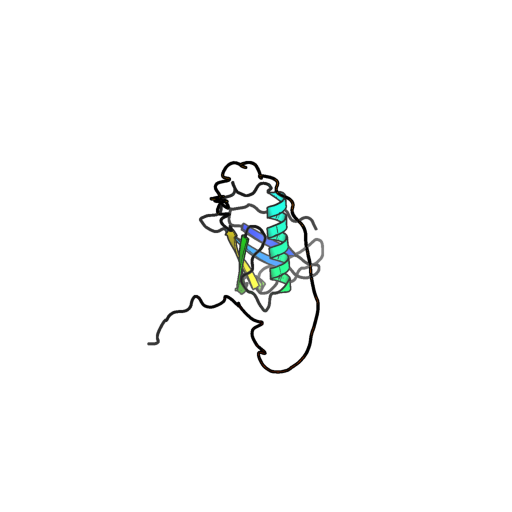14.575 1.00 94.38 88 LYS A C 1
ATOM 753 O O . LYS A 1 88 ? -3.736 10.640 14.310 1.00 94.38 88 LYS A O 1
ATOM 758 N N . HIS A 1 89 ? -5.739 11.629 14.001 1.00 91.06 89 HIS A N 1
ATOM 759 C CA . HIS A 1 89 ? -5.282 12.723 13.157 1.00 91.06 89 HIS A CA 1
ATOM 760 C C . HIS A 1 89 ? -5.893 14.026 13.685 1.00 91.06 89 HIS A C 1
ATOM 762 O O . HIS A 1 89 ? -7.109 14.234 13.636 1.00 91.06 89 HIS A O 1
ATOM 768 N N . GLY A 1 90 ? -5.051 14.865 14.295 1.00 90.00 90 GLY A N 1
ATOM 769 C CA . GLY A 1 90 ? -5.512 15.974 15.130 1.00 90.00 90 GLY A CA 1
ATOM 770 C C . GLY A 1 90 ? -6.371 15.463 16.292 1.00 90.00 90 GLY A C 1
ATOM 771 O O . GLY A 1 90 ? -5.945 14.601 17.059 1.00 90.00 90 GLY A O 1
ATOM 772 N N . GLN A 1 91 ? -7.600 15.968 16.395 1.00 91.94 91 GLN A N 1
ATOM 773 C CA . GLN A 1 91 ? -8.567 15.557 17.423 1.00 91.94 91 GLN A CA 1
ATOM 774 C C . GLN A 1 91 ? -9.474 14.392 16.992 1.00 91.94 91 GLN A C 1
ATOM 776 O O . GLN A 1 91 ? -10.245 13.877 17.800 1.00 91.94 91 GLN A O 1
ATOM 781 N N . LYS A 1 92 ? -9.400 13.956 15.728 1.00 93.50 92 LYS A N 1
ATOM 782 C CA . LYS A 1 92 ? -10.260 12.892 15.197 1.00 93.50 92 LYS A CA 1
ATOM 783 C C . LYS A 1 92 ? -9.611 11.531 15.407 1.00 93.50 92 LYS A C 1
ATOM 785 O O . LYS A 1 92 ? -8.447 11.333 15.056 1.00 93.50 92 LYS A O 1
ATOM 790 N N . TYR A 1 93 ? -10.377 10.591 15.949 1.00 95.06 93 TYR A N 1
ATOM 791 C CA . TYR A 1 93 ? -9.989 9.185 15.976 1.00 95.06 93 TYR A CA 1
ATOM 792 C C . TYR A 1 93 ? -10.223 8.559 14.604 1.00 95.06 93 TYR A C 1
ATOM 794 O O . TYR A 1 93 ? -11.258 8.799 13.983 1.00 95.06 93 TYR A O 1
ATOM 802 N N . LEU A 1 94 ? -9.260 7.757 14.160 1.00 96.44 94 LEU A N 1
ATOM 803 C CA . LEU A 1 94 ? -9.350 6.994 12.922 1.00 96.44 94 LEU A CA 1
ATOM 804 C C . LEU A 1 94 ? -9.635 5.529 13.240 1.00 96.44 94 LEU A C 1
ATOM 806 O O . LEU A 1 94 ? -9.082 4.970 14.192 1.00 96.44 94 LEU A O 1
ATOM 810 N N . VAL A 1 95 ? -10.481 4.910 12.425 1.00 96.25 95 VAL A N 1
ATOM 811 C CA . VAL A 1 95 ? -10.825 3.493 12.529 1.00 96.25 95 VAL A CA 1
ATOM 812 C C . VAL A 1 95 ? -9.805 2.684 11.726 1.00 96.25 95 VAL A C 1
ATOM 814 O O . VAL A 1 95 ? -9.640 2.932 10.531 1.00 96.25 95 VAL A O 1
ATOM 817 N N . PRO A 1 96 ? -9.073 1.738 12.335 1.00 97.00 96 PRO A N 1
ATOM 818 C CA . PRO A 1 96 ? -8.160 0.901 11.576 1.00 97.00 96 PRO A CA 1
ATOM 819 C C . PRO A 1 96 ? -8.936 -0.044 10.665 1.00 97.00 96 PRO A C 1
ATOM 821 O O . PRO A 1 96 ? -9.821 -0.775 11.112 1.00 97.00 96 PRO A O 1
ATOM 824 N N . PHE A 1 97 ? -8.566 -0.051 9.389 1.00 96.19 97 PHE A N 1
ATOM 825 C CA . PHE A 1 97 ? -9.075 -1.023 8.439 1.00 96.19 97 PHE A CA 1
ATOM 826 C C . PHE A 1 97 ? -8.638 -2.436 8.873 1.00 96.19 97 PHE A C 1
ATOM 828 O O . PHE A 1 97 ? -7.482 -2.617 9.265 1.00 96.19 97 PHE A O 1
ATOM 835 N N . PRO A 1 98 ? -9.513 -3.459 8.823 1.00 96.25 98 PRO A N 1
ATOM 836 C CA . PRO A 1 98 ? -9.247 -4.758 9.452 1.00 96.25 98 PRO A CA 1
ATOM 837 C C . PRO A 1 98 ? -8.175 -5.599 8.747 1.00 96.25 98 PRO A C 1
ATOM 839 O O . PRO A 1 98 ? -7.840 -6.688 9.220 1.00 96.25 98 PRO A O 1
ATOM 842 N N . TYR A 1 99 ? -7.622 -5.117 7.634 1.00 97.50 99 TYR A N 1
ATOM 843 C CA . TYR A 1 99 ? -6.626 -5.825 6.845 1.00 97.50 99 TYR A CA 1
ATOM 844 C C . TYR A 1 99 ? -5.365 -4.992 6.604 1.00 97.50 99 TYR A C 1
ATOM 846 O O . TYR A 1 99 ? -5.393 -3.763 6.545 1.00 97.50 99 TYR A O 1
ATOM 854 N N . VAL A 1 100 ? -4.250 -5.697 6.422 1.00 98.25 100 VAL A N 1
ATOM 855 C CA . VAL A 1 100 ? -2.997 -5.168 5.887 1.00 98.25 100 VAL A CA 1
ATOM 856 C C . VAL A 1 100 ? -2.922 -5.510 4.407 1.00 98.25 100 VAL A C 1
ATOM 858 O O . VAL A 1 100 ? -3.020 -6.686 4.039 1.00 98.25 100 VAL A O 1
ATOM 861 N N . PHE A 1 101 ? -2.678 -4.498 3.581 1.00 98.50 101 PHE A N 1
ATOM 862 C CA . PHE A 1 101 ? -2.345 -4.687 2.176 1.00 98.50 101 PHE A CA 1
ATOM 863 C C . PHE A 1 101 ? -0.841 -4.911 2.035 1.00 98.50 101 PHE A C 1
ATOM 865 O O . PHE A 1 101 ? -0.037 -4.121 2.527 1.00 98.50 101 PHE A O 1
ATOM 872 N N . THR A 1 102 ? -0.449 -6.001 1.387 1.00 98.38 102 THR A N 1
ATOM 873 C CA . THR A 1 102 ? 0.948 -6.288 1.044 1.00 98.38 102 THR A CA 1
ATOM 874 C C . THR A 1 102 ? 1.069 -6.236 -0.467 1.00 98.38 102 THR A C 1
ATOM 876 O O . THR A 1 102 ? 0.412 -7.004 -1.161 1.00 98.38 102 THR A O 1
ATOM 879 N N . ILE A 1 103 ? 1.871 -5.307 -0.970 1.00 98.00 103 ILE A N 1
ATOM 880 C CA . ILE A 1 103 ? 2.077 -5.089 -2.395 1.00 98.00 103 ILE A CA 1
ATOM 881 C C . ILE A 1 103 ? 3.478 -5.573 -2.752 1.00 98.00 103 ILE A C 1
ATOM 883 O O . ILE A 1 103 ? 4.461 -5.045 -2.229 1.00 98.00 103 ILE A O 1
ATOM 887 N N . TYR A 1 104 ? 3.559 -6.549 -3.655 1.00 97.44 104 TYR A N 1
ATOM 888 C CA . TYR A 1 104 ? 4.810 -6.916 -4.313 1.00 97.44 104 TYR A CA 1
ATOM 889 C C . TYR A 1 104 ? 4.894 -6.204 -5.661 1.00 97.44 104 TYR A C 1
ATOM 891 O O . TYR A 1 104 ? 3.957 -6.262 -6.458 1.00 97.44 104 TYR A O 1
ATOM 899 N N . ILE A 1 105 ? 6.002 -5.509 -5.888 1.00 95.38 105 ILE A N 1
ATOM 900 C CA . ILE A 1 105 ? 6.236 -4.645 -7.041 1.00 95.38 105 ILE A CA 1
ATOM 901 C C . ILE A 1 105 ? 7.403 -5.227 -7.827 1.00 95.38 105 ILE A C 1
ATOM 903 O O . ILE A 1 105 ? 8.552 -5.164 -7.388 1.00 95.38 105 ILE A O 1
ATOM 907 N N . GLU A 1 106 ? 7.108 -5.774 -8.998 1.00 92.56 106 GLU A N 1
ATOM 908 C CA . GLU A 1 106 ? 8.113 -6.273 -9.933 1.00 92.56 106 GLU A CA 1
ATOM 909 C C . GLU A 1 106 ? 8.328 -5.248 -11.046 1.00 92.56 106 GLU A C 1
ATOM 911 O O . GLU A 1 106 ? 7.368 -4.727 -11.612 1.00 92.56 106 GLU A O 1
ATOM 916 N N . SER A 1 107 ? 9.585 -4.946 -11.374 1.00 88.88 107 SER A N 1
ATOM 917 C CA . SER A 1 107 ? 9.904 -4.077 -12.510 1.00 88.88 107 SER A CA 1
ATOM 918 C C . SER A 1 107 ? 9.677 -4.831 -13.815 1.00 88.88 107 SER A C 1
ATOM 920 O O . SER A 1 107 ? 10.134 -5.963 -13.982 1.00 88.88 107 SER A O 1
ATOM 922 N N . LYS A 1 108 ? 8.994 -4.197 -14.768 1.00 87.25 108 LYS A N 1
ATOM 923 C CA . LYS A 1 108 ? 8.994 -4.667 -16.146 1.00 87.25 108 LYS A CA 1
ATOM 924 C C . LYS A 1 108 ? 10.400 -4.451 -16.681 1.00 87.25 108 LYS A C 1
ATOM 926 O O . LYS A 1 108 ? 10.857 -3.318 -16.805 1.00 87.25 108 LYS A O 1
ATOM 931 N N . SER A 1 109 ? 11.091 -5.541 -16.999 1.00 69.19 109 SER A N 1
ATOM 932 C CA . SER A 1 109 ? 12.307 -5.449 -17.795 1.00 69.19 109 SER A CA 1
ATOM 933 C C . SER A 1 109 ? 11.922 -4.801 -19.121 1.00 69.19 109 SER A C 1
ATOM 935 O O . SER A 1 109 ? 11.315 -5.457 -19.968 1.00 69.19 109 SER A O 1
ATOM 937 N N . LEU A 1 110 ? 12.262 -3.525 -19.308 1.00 57.81 110 LEU A N 1
ATOM 938 C CA . LEU A 1 110 ? 12.397 -2.961 -20.641 1.00 57.81 110 LEU A CA 1
ATOM 939 C C . LEU A 1 110 ? 13.548 -3.742 -21.273 1.00 57.81 110 LEU A C 1
ATOM 941 O O . LEU A 1 110 ? 14.718 -3.414 -21.094 1.00 57.81 110 LEU A O 1
ATOM 945 N N . MET A 1 111 ? 13.237 -4.859 -21.931 1.00 46.25 111 MET A N 1
ATOM 946 C CA . MET A 1 111 ? 14.140 -5.341 -22.963 1.00 46.25 111 MET A CA 1
ATOM 947 C C . MET A 1 111 ? 14.332 -4.145 -23.897 1.00 46.25 111 MET A C 1
ATOM 949 O O . MET A 1 111 ? 13.320 -3.551 -24.289 1.00 46.25 111 MET A O 1
ATOM 953 N N . PRO A 1 112 ? 15.570 -3.746 -24.232 1.00 44.25 112 PRO A N 1
ATOM 954 C CA . PRO A 1 112 ? 15.754 -2.815 -25.326 1.00 44.25 112 PRO A CA 1
ATOM 955 C C . PRO A 1 112 ? 14.991 -3.415 -26.500 1.00 44.25 112 PRO A C 1
ATOM 957 O O . PRO A 1 112 ? 15.223 -4.576 -26.852 1.00 44.25 112 PRO A O 1
ATOM 960 N N . VAL A 1 113 ? 14.042 -2.670 -27.062 1.00 46.09 113 VAL A N 1
ATOM 961 C CA . VAL A 1 113 ? 13.508 -3.011 -28.374 1.00 46.09 113 VAL A CA 1
ATOM 962 C C . VAL A 1 113 ? 14.708 -2.885 -29.301 1.00 46.09 113 VAL A C 1
ATOM 964 O O . VAL A 1 113 ? 15.045 -1.799 -29.762 1.00 46.09 113 VAL A O 1
ATOM 967 N N . GLN A 1 114 ? 15.428 -3.988 -29.505 1.00 44.00 114 GLN A N 1
ATOM 968 C CA . GLN A 1 114 ? 16.327 -4.115 -30.630 1.00 44.00 114 GLN A CA 1
ATOM 969 C C . GLN A 1 114 ? 15.410 -4.088 -31.844 1.00 44.00 114 GLN A C 1
ATOM 971 O O . GLN A 1 114 ? 14.888 -5.118 -32.268 1.00 44.00 114 GLN A O 1
ATOM 976 N N . PHE A 1 115 ? 15.170 -2.890 -32.373 1.00 42.28 115 PHE A N 1
ATOM 977 C CA . PHE A 1 115 ? 14.792 -2.734 -33.761 1.00 42.28 115 PHE A CA 1
ATOM 978 C C . PHE A 1 115 ? 15.921 -3.374 -34.571 1.00 42.28 115 PHE A C 1
ATOM 980 O O . PHE A 1 115 ? 16.921 -2.738 -34.891 1.00 42.28 115 PHE A O 1
ATOM 987 N N . ARG A 1 116 ? 15.794 -4.671 -34.860 1.00 40.56 116 ARG A N 1
ATOM 988 C CA . ARG A 1 116 ? 16.436 -5.251 -36.030 1.00 40.56 116 ARG A CA 1
ATOM 989 C C . ARG A 1 116 ? 15.673 -4.688 -37.217 1.00 40.56 116 ARG A C 1
ATOM 991 O O . ARG A 1 116 ? 14.693 -5.274 -37.662 1.00 40.56 116 ARG A O 1
ATOM 998 N N . ALA A 1 117 ? 16.090 -3.513 -37.672 1.00 43.12 117 ALA A N 1
ATOM 999 C CA . ALA A 1 117 ? 15.926 -3.168 -39.069 1.00 43.12 117 ALA A CA 1
ATOM 1000 C C . ALA A 1 117 ? 16.915 -4.062 -39.827 1.00 43.12 117 ALA A C 1
ATOM 1002 O O . ALA A 1 117 ? 18.071 -3.701 -40.022 1.00 43.12 117 ALA A O 1
ATOM 1003 N N . ASP A 1 118 ? 16.486 -5.287 -40.119 1.00 44.59 118 ASP A N 1
ATOM 1004 C CA . ASP A 1 118 ? 17.069 -6.056 -41.207 1.00 44.59 118 ASP A CA 1
ATOM 1005 C C . ASP A 1 118 ? 16.201 -5.756 -42.426 1.00 44.59 118 ASP A C 1
ATOM 1007 O O . ASP A 1 118 ? 15.020 -6.100 -42.477 1.00 44.59 118 ASP A O 1
ATOM 1011 N N . GLY A 1 119 ? 16.760 -4.957 -43.319 1.00 42.84 119 GLY A N 1
ATOM 1012 C CA . GLY A 1 119 ? 16.073 -4.346 -44.441 1.00 42.84 119 GLY A CA 1
ATOM 1013 C C . GLY A 1 119 ? 17.107 -3.585 -45.242 1.00 42.84 119 GLY A C 1
ATOM 1014 O O . GLY A 1 119 ? 17.304 -2.390 -45.069 1.00 42.84 119 GLY A O 1
ATOM 1015 N N . THR A 1 120 ? 17.845 -4.344 -46.037 1.00 41.19 120 THR A N 1
ATOM 1016 C CA . THR A 1 120 ? 18.748 -3.876 -47.079 1.00 41.19 120 THR A CA 1
ATOM 1017 C C . THR A 1 120 ? 18.017 -2.925 -48.027 1.00 41.19 120 THR A C 1
ATOM 1019 O O . THR A 1 120 ? 17.228 -3.384 -48.851 1.00 41.19 120 THR A O 1
ATOM 1022 N N . ASP A 1 121 ? 18.313 -1.629 -47.963 1.00 35.25 121 ASP A N 1
ATOM 1023 C CA . ASP A 1 121 ? 18.014 -0.712 -49.063 1.00 35.25 121 ASP A CA 1
ATOM 1024 C C . ASP A 1 121 ? 19.102 -0.865 -50.130 1.00 35.25 121 ASP A C 1
ATOM 1026 O O . ASP A 1 121 ? 20.189 -0.283 -50.081 1.00 35.25 121 ASP A O 1
ATOM 1030 N N . THR A 1 122 ? 18.804 -1.738 -51.090 1.00 41.28 122 THR A N 1
ATOM 1031 C CA . THR A 1 122 ? 19.435 -1.778 -52.405 1.00 41.28 122 THR A CA 1
ATOM 1032 C C . THR A 1 122 ? 19.270 -0.418 -53.083 1.00 41.28 122 THR A C 1
ATOM 1034 O O . THR A 1 122 ? 18.178 0.143 -53.125 1.00 41.28 122 THR A O 1
ATOM 1037 N N . GLN A 1 123 ? 20.383 0.092 -53.615 1.00 37.47 123 GLN A N 1
ATOM 1038 C CA . GLN A 1 123 ? 20.479 1.293 -54.440 1.00 37.47 123 GLN A CA 1
ATOM 1039 C C . GLN A 1 123 ? 19.318 1.422 -55.435 1.00 37.47 123 GLN A C 1
ATOM 1041 O O . GLN A 1 123 ? 19.084 0.527 -56.250 1.00 37.47 123 GLN A O 1
ATOM 1046 N N . MET A 1 124 ? 18.668 2.590 -55.409 1.00 33.81 124 MET A N 1
ATOM 1047 C CA . MET A 1 124 ? 17.877 3.099 -56.526 1.00 33.81 124 MET A CA 1
ATOM 1048 C C . MET A 1 124 ? 18.729 3.036 -57.796 1.00 33.81 124 MET A C 1
ATOM 1050 O O . MET A 1 124 ? 19.755 3.706 -57.903 1.00 33.81 124 MET A O 1
ATOM 1054 N N . THR A 1 125 ? 18.305 2.198 -58.734 1.00 34.09 125 THR A N 1
ATOM 1055 C CA . THR A 1 125 ? 18.766 2.204 -60.120 1.00 34.09 125 THR A CA 1
ATOM 1056 C C . THR A 1 125 ? 17.649 2.784 -60.977 1.00 34.09 125 THR A C 1
ATOM 1058 O O . THR A 1 125 ? 16.475 2.488 -60.756 1.00 34.09 125 THR A O 1
ATOM 1061 N N . ASP A 1 126 ? 18.060 3.660 -61.890 1.00 29.55 126 ASP A N 1
ATOM 1062 C CA . ASP A 1 126 ? 17.265 4.424 -62.849 1.00 29.55 126 ASP A CA 1
ATOM 1063 C C . ASP A 1 126 ? 16.080 3.667 -63.463 1.00 29.55 126 ASP A C 1
ATOM 1065 O O . ASP A 1 126 ? 16.208 2.538 -63.942 1.00 29.55 126 ASP A O 1
ATOM 1069 N N . CYS A 1 127 ? 14.942 4.357 -63.544 1.00 26.47 127 CYS A N 1
ATOM 1070 C CA . CYS A 1 127 ? 13.846 4.000 -64.436 1.00 26.47 127 CYS A CA 1
ATOM 1071 C C . CYS A 1 127 ? 14.256 4.274 -65.892 1.00 26.47 127 CYS A C 1
ATOM 1073 O O . CYS A 1 127 ? 14.622 5.412 -66.191 1.00 26.47 127 CYS A O 1
ATOM 1075 N N . PRO A 1 128 ? 14.098 3.330 -66.836 1.00 36.06 128 PRO A N 1
ATOM 1076 C CA . PRO A 1 128 ? 13.972 3.692 -68.231 1.00 36.06 128 PRO A CA 1
ATOM 1077 C C . PRO A 1 128 ? 12.506 3.993 -68.563 1.00 36.06 128 PRO A C 1
ATOM 1079 O O . PRO A 1 128 ? 11.597 3.185 -68.371 1.00 36.06 128 PRO A O 1
ATOM 1082 N N . GLU A 1 129 ? 12.329 5.206 -69.059 1.00 33.91 129 GLU A N 1
ATOM 1083 C CA . GLU A 1 129 ? 11.183 5.762 -69.762 1.00 33.91 129 GLU A CA 1
ATOM 1084 C C . GLU A 1 129 ? 10.831 4.922 -71.004 1.00 33.91 129 GLU A C 1
ATOM 1086 O O . GLU A 1 129 ? 11.700 4.640 -71.830 1.00 33.91 129 GLU A O 1
ATOM 1091 N N . GLN A 1 130 ? 9.559 4.536 -71.166 1.00 34.00 130 GLN A N 1
ATOM 1092 C CA . GLN A 1 130 ? 9.007 4.206 -72.483 1.00 34.00 130 GLN A CA 1
ATOM 1093 C C . GLN A 1 130 ? 7.480 4.364 -72.515 1.00 34.00 130 GLN A C 1
ATOM 1095 O O . GLN A 1 130 ? 6.727 3.571 -71.950 1.00 34.00 130 GLN A O 1
ATOM 1100 N N . GLU A 1 131 ? 7.040 5.405 -73.219 1.00 35.47 131 GLU A N 1
ATOM 1101 C CA . GLU A 1 131 ? 5.674 5.595 -73.703 1.00 35.47 131 GLU A CA 1
ATOM 1102 C C . GLU A 1 131 ? 5.356 4.605 -74.837 1.00 35.47 131 GLU A C 1
ATOM 1104 O O . GLU A 1 131 ? 6.157 4.442 -75.763 1.00 35.47 131 GLU A O 1
ATOM 1109 N N . LYS A 1 132 ? 4.148 4.021 -74.825 1.00 33.62 132 LYS A N 1
ATOM 1110 C CA . LYS A 1 132 ? 3.265 4.030 -76.005 1.00 33.62 132 LYS A CA 1
ATOM 1111 C C . LYS A 1 132 ? 1.825 3.614 -75.692 1.00 33.62 132 LYS A C 1
ATOM 1113 O O . LYS A 1 132 ? 1.570 2.666 -74.957 1.00 33.62 132 LYS A O 1
ATOM 1118 N N . GLU A 1 133 ? 0.930 4.377 -76.306 1.00 31.53 133 GLU A N 1
ATOM 1119 C CA . GLU A 1 133 ? -0.531 4.312 -76.367 1.00 31.53 133 GLU A CA 1
ATOM 1120 C C . GLU A 1 133 ? -1.057 2.941 -76.853 1.00 31.53 133 GLU A C 1
ATOM 1122 O O . GLU A 1 133 ? -0.445 2.323 -77.723 1.00 31.53 133 GLU A O 1
ATOM 1127 N N . ASP A 1 134 ? -2.197 2.455 -76.342 1.00 30.75 134 ASP A N 1
ATOM 1128 C CA . ASP A 1 134 ? -3.545 2.723 -76.894 1.00 30.75 134 ASP A CA 1
ATOM 1129 C C . ASP A 1 134 ? -4.596 1.617 -76.581 1.00 30.75 134 ASP A C 1
ATOM 1131 O O . ASP A 1 134 ? -4.286 0.434 -76.464 1.00 30.75 134 ASP A O 1
ATOM 1135 N N . GLN A 1 135 ? -5.865 2.048 -76.526 1.00 27.83 135 GLN A N 1
ATOM 1136 C CA . GLN A 1 135 ? -7.150 1.308 -76.519 1.00 27.83 135 GLN A CA 1
ATOM 1137 C C . GLN A 1 135 ? -7.645 0.496 -75.289 1.00 27.83 135 GLN A C 1
ATOM 1139 O O . GLN A 1 135 ? -7.213 -0.612 -74.984 1.00 27.83 135 GLN A O 1
ATOM 1144 N N . CYS A 1 136 ? -8.761 0.982 -74.720 1.00 28.88 136 CYS A N 1
ATOM 1145 C CA . CYS A 1 136 ? -9.832 0.163 -74.123 1.00 28.88 136 CYS A CA 1
ATOM 1146 C C . CYS A 1 136 ? -10.816 -0.319 -75.211 1.00 28.88 136 CYS A C 1
ATOM 1148 O O . CYS A 1 136 ? -11.004 0.375 -76.213 1.00 28.88 136 CYS A O 1
ATOM 1150 N N . PRO A 1 137 ? -11.562 -1.410 -74.957 1.00 35.44 137 PRO A N 1
ATOM 1151 C CA . PRO A 1 137 ? -13.009 -1.206 -74.866 1.00 35.44 137 PRO A CA 1
ATOM 1152 C C . PRO A 1 137 ? -13.685 -1.965 -73.712 1.00 35.44 137 PRO A C 1
ATOM 1154 O O . PRO A 1 137 ? -13.285 -3.047 -73.291 1.00 35.44 137 PRO A O 1
ATOM 1157 N N . SER A 1 138 ? -14.763 -1.356 -73.232 1.00 42.75 138 SER A N 1
ATOM 1158 C CA . SER A 1 138 ? -15.730 -1.830 -72.245 1.00 42.75 138 SER A CA 1
ATOM 1159 C C . SER A 1 138 ? -16.819 -2.709 -72.871 1.00 42.75 138 SER A C 1
ATOM 1161 O O . SER A 1 138 ? -17.420 -2.279 -73.848 1.00 42.75 138 SER A O 1
ATOM 1163 N N . VAL A 1 139 ? -17.166 -3.851 -72.252 1.00 31.08 139 VAL A N 1
ATOM 1164 C CA . VAL A 1 139 ? -18.493 -4.519 -72.330 1.00 31.08 139 VAL A CA 1
ATOM 1165 C C . VAL A 1 139 ? -18.684 -5.418 -71.078 1.00 31.08 139 VAL A C 1
ATOM 1167 O O . VAL A 1 139 ? -17.833 -6.259 -70.808 1.00 31.08 139 VAL A O 1
ATOM 1170 N N . GLY A 1 140 ? -19.759 -5.233 -70.290 1.00 30.08 140 GLY A N 1
ATOM 1171 C CA . GLY A 1 140 ? -20.229 -6.173 -69.231 1.00 30.08 140 GLY A CA 1
ATOM 1172 C C . GLY A 1 140 ? -21.338 -7.115 -69.755 1.00 30.08 140 GLY A C 1
ATOM 1173 O O . GLY A 1 140 ? -21.474 -7.192 -70.973 1.00 30.08 140 GLY A O 1
ATOM 1174 N N . PRO A 1 141 ? -22.227 -7.740 -68.945 1.00 50.72 141 PRO A N 1
ATOM 1175 C CA . PRO A 1 141 ? -22.251 -7.956 -67.491 1.00 50.72 141 PRO A CA 1
ATOM 1176 C C . PRO A 1 141 ? -22.652 -9.418 -67.076 1.00 50.72 141 PRO A C 1
ATOM 1178 O O . PRO A 1 141 ? -22.775 -10.308 -67.911 1.00 50.72 141 PRO A O 1
ATOM 1181 N N . ASP A 1 142 ? -22.892 -9.607 -65.767 1.00 29.00 142 ASP A N 1
ATOM 1182 C CA . ASP A 1 142 ? -23.757 -10.609 -65.096 1.00 29.00 142 ASP A CA 1
ATOM 1183 C C . ASP A 1 142 ? -23.224 -12.002 -64.662 1.00 29.00 142 ASP A C 1
ATOM 1185 O O . ASP A 1 142 ? -22.941 -12.880 -65.470 1.00 29.00 142 ASP A O 1
ATOM 1189 N N . THR A 1 143 ? -23.315 -12.262 -63.341 1.00 30.25 143 THR A N 1
ATOM 1190 C CA . THR A 1 143 ? -24.149 -13.330 -62.708 1.00 30.25 143 THR A CA 1
ATOM 1191 C C . THR A 1 143 ? -23.476 -14.091 -61.542 1.00 30.25 143 THR A C 1
ATOM 1193 O O . THR A 1 143 ? -22.667 -14.985 -61.741 1.00 30.25 143 THR A O 1
ATOM 1196 N N . GLN A 1 144 ? -23.950 -13.766 -60.329 1.00 31.73 144 GLN A N 1
ATOM 1197 C CA . GLN A 1 144 ? -24.289 -14.627 -59.175 1.00 31.73 144 GLN A CA 1
ATOM 1198 C C . GLN A 1 144 ? -23.249 -15.469 -58.390 1.00 31.73 144 GLN A C 1
ATOM 1200 O O . GLN A 1 144 ? -22.590 -16.370 -58.890 1.00 31.73 144 GLN A O 1
ATOM 1205 N N . ASN A 1 145 ? -23.403 -15.301 -57.067 1.00 29.19 145 ASN A N 1
ATOM 1206 C CA . ASN A 1 145 ? -23.546 -16.330 -56.026 1.00 29.19 145 ASN A CA 1
ATOM 1207 C C . ASN A 1 145 ? -22.334 -16.792 -55.188 1.00 29.19 145 ASN A C 1
ATOM 1209 O O . ASN A 1 145 ? -21.516 -17.604 -55.599 1.00 29.19 145 ASN A O 1
ATOM 1213 N N . SER A 1 146 ? -22.449 -16.420 -53.903 1.00 32.34 146 SER A N 1
ATOM 1214 C CA . SER A 1 146 ? -22.434 -17.314 -52.729 1.00 32.34 146 SER A CA 1
ATOM 1215 C C . SER A 1 146 ? -21.137 -17.507 -51.937 1.00 32.34 146 SER A C 1
ATOM 1217 O O . SER A 1 146 ? -20.169 -18.083 -52.411 1.00 32.34 146 SER A O 1
ATOM 1219 N N . GLY A 1 147 ? -21.238 -17.174 -50.639 1.00 31.50 147 GLY A N 1
ATOM 1220 C CA . GLY A 1 147 ? -20.350 -17.603 -49.548 1.00 31.50 147 GLY A CA 1
ATOM 1221 C C . GLY A 1 147 ? -19.091 -16.741 -49.441 1.00 31.50 147 GLY A C 1
ATOM 1222 O O . GLY A 1 147 ? -18.366 -16.576 -50.401 1.00 31.50 147 GLY A O 1
ATOM 1223 N N . ILE A 1 148 ? -18.730 -16.159 -48.302 1.00 42.59 148 ILE A N 1
ATOM 1224 C CA . ILE A 1 148 ? -18.478 -16.838 -47.032 1.00 42.59 148 ILE A CA 1
ATOM 1225 C C . ILE A 1 148 ? -18.602 -15.799 -45.908 1.00 42.59 148 ILE A C 1
ATOM 1227 O O . ILE A 1 148 ? -17.928 -14.771 -45.904 1.00 42.59 148 ILE A O 1
ATOM 1231 N N . LEU A 1 149 ? -19.458 -16.098 -44.934 1.00 39.78 149 LEU A N 1
ATOM 1232 C CA . LEU A 1 149 ? -19.420 -15.503 -43.603 1.00 39.78 149 LEU A CA 1
ATOM 1233 C C . LEU A 1 149 ? -18.264 -16.170 -42.839 1.00 39.78 149 LEU A C 1
ATOM 1235 O O . LEU A 1 149 ? -18.241 -17.398 -42.749 1.00 39.78 149 LEU A O 1
ATOM 1239 N N . GLY A 1 150 ? -17.348 -15.408 -42.239 1.00 32.97 150 GLY A N 1
ATOM 1240 C CA . GLY A 1 150 ? -16.505 -15.968 -41.180 1.00 32.97 150 GLY A CA 1
ATOM 1241 C C . GLY A 1 150 ? -15.196 -15.242 -40.890 1.00 32.97 150 GLY A C 1
ATOM 1242 O O . GLY A 1 150 ? -14.393 -15.015 -41.784 1.00 32.97 150 GLY A O 1
ATOM 1243 N N . PHE A 1 151 ? -14.971 -15.036 -39.589 1.00 34.06 151 PHE A N 1
ATOM 1244 C CA . PHE A 1 151 ? -13.702 -14.763 -38.899 1.00 34.06 151 PHE A CA 1
ATOM 1245 C C . PHE A 1 151 ? -13.367 -13.313 -38.517 1.00 34.06 151 PHE A C 1
ATOM 1247 O O . PHE A 1 151 ? -12.296 -12.796 -38.815 1.00 34.06 151 PHE A O 1
ATOM 1254 N N . LEU A 1 152 ? -14.209 -12.730 -37.656 1.00 39.44 152 LEU A N 1
ATOM 1255 C CA . LEU A 1 152 ? -13.716 -11.894 -36.554 1.00 39.44 152 LEU A CA 1
ATOM 1256 C C . LEU A 1 152 ? -13.684 -12.733 -35.273 1.00 39.44 152 LEU A C 1
ATOM 1258 O O . LEU A 1 152 ? -14.744 -13.075 -34.762 1.00 39.44 152 LEU A O 1
ATOM 1262 N N . THR A 1 153 ? -12.483 -13.082 -34.791 1.00 35.31 153 THR A N 1
ATOM 1263 C CA . THR A 1 153 ? -12.023 -13.059 -33.375 1.00 35.31 153 THR A CA 1
ATOM 1264 C C . THR A 1 153 ? -10.807 -13.976 -33.153 1.00 35.31 153 THR A C 1
ATOM 1266 O O . THR A 1 153 ? -10.889 -15.200 -33.142 1.00 35.31 153 THR A O 1
ATOM 1269 N N . ARG A 1 154 ? -9.648 -13.349 -32.941 1.00 35.19 154 ARG A N 1
ATOM 1270 C CA . ARG A 1 154 ? -8.371 -13.887 -32.433 1.00 35.19 154 ARG A CA 1
ATOM 1271 C C . ARG A 1 154 ? -7.737 -12.679 -31.714 1.00 35.19 154 ARG A C 1
ATOM 1273 O O . ARG A 1 154 ? -7.676 -11.630 -32.332 1.00 35.19 154 ARG A O 1
ATOM 1280 N N . LEU A 1 155 ? -7.332 -12.650 -30.442 1.00 43.97 155 LEU A N 1
ATOM 1281 C CA . LEU A 1 155 ? -6.901 -13.654 -29.468 1.00 43.97 155 LEU A CA 1
ATOM 1282 C C . LEU A 1 155 ? -7.151 -13.130 -28.037 1.00 43.97 155 LEU A C 1
ATOM 1284 O O . LEU A 1 155 ? -6.989 -11.942 -27.774 1.00 43.97 155 LEU A O 1
ATOM 1288 N N . ASN A 1 156 ? -7.461 -14.041 -27.115 1.00 37.66 156 ASN A N 1
ATOM 1289 C CA . ASN A 1 156 ? -7.472 -13.833 -25.665 1.00 37.66 156 ASN A CA 1
ATOM 1290 C C . ASN A 1 156 ? -6.325 -14.686 -25.072 1.00 37.66 156 ASN A C 1
ATOM 1292 O O . ASN A 1 156 ? -6.410 -15.914 -25.164 1.00 37.66 156 ASN A O 1
ATOM 1296 N N . PRO A 1 157 ? -5.224 -14.114 -24.543 1.00 39.22 157 PRO A N 1
ATOM 1297 C CA . PRO A 1 157 ? -4.072 -14.892 -24.096 1.00 39.22 157 PRO A CA 1
ATOM 1298 C C . PRO A 1 157 ? -4.070 -15.058 -22.569 1.00 39.22 157 PRO A C 1
ATOM 1300 O O . PRO A 1 157 ? -3.313 -14.404 -21.865 1.00 39.22 157 PRO A O 1
ATOM 1303 N N . PHE A 1 158 ? -4.879 -15.976 -22.043 1.00 37.81 158 PHE A N 1
ATOM 1304 C CA . PHE A 1 158 ? -4.707 -16.481 -20.675 1.00 37.81 158 PHE A CA 1
ATOM 1305 C C . PHE A 1 158 ? -4.798 -18.001 -20.679 1.00 37.81 158 PHE A C 1
ATOM 1307 O O . PHE A 1 158 ? -5.858 -18.584 -20.453 1.00 37.81 158 PHE A O 1
ATOM 1314 N N . ARG A 1 159 ? -3.673 -18.664 -20.975 1.00 38.94 159 ARG A N 1
ATOM 1315 C CA . ARG A 1 159 ? -3.559 -20.114 -20.786 1.00 38.94 159 ARG A CA 1
ATOM 1316 C C . ARG A 1 159 ? -2.130 -20.605 -20.557 1.00 38.94 159 ARG A C 1
ATOM 1318 O O . ARG A 1 159 ? -1.655 -21.467 -21.272 1.00 38.94 159 ARG A O 1
ATOM 1325 N N . PHE A 1 160 ? -1.476 -20.081 -19.530 1.00 39.28 160 PHE A N 1
ATOM 1326 C CA . PHE A 1 160 ? -0.328 -20.682 -18.834 1.00 39.28 160 PHE A CA 1
ATOM 1327 C C . PHE A 1 160 ? -0.403 -20.057 -17.431 1.00 39.28 160 PHE A C 1
ATOM 1329 O O . PHE A 1 160 ? -0.384 -18.841 -17.324 1.00 39.28 160 PHE A O 1
ATOM 1336 N N . LEU A 1 161 ? -0.672 -20.739 -16.322 1.00 41.88 161 LEU A N 1
ATOM 1337 C CA . LEU A 1 161 ? 0.027 -21.859 -15.708 1.00 41.88 161 LEU A CA 1
ATOM 1338 C C . LEU A 1 161 ? -0.886 -22.369 -14.582 1.00 41.88 161 LEU A C 1
ATOM 1340 O O . LEU A 1 161 ? -1.185 -21.575 -13.708 1.00 41.88 161 LEU A O 1
ATOM 1344 N N . PHE A 1 162 ? -1.295 -23.637 -14.571 1.00 37.47 162 PHE A N 1
ATOM 1345 C CA . PHE A 1 162 ? -1.524 -24.414 -13.338 1.00 37.47 162 PHE A CA 1
ATOM 1346 C C . PHE A 1 162 ? -1.543 -25.895 -13.723 1.00 37.47 162 PHE A C 1
ATOM 1348 O O . PHE A 1 162 ? -2.586 -26.498 -13.966 1.00 37.47 162 PHE A O 1
ATOM 1355 N N . GLY A 1 163 ? -0.342 -26.460 -13.842 1.00 31.27 163 GLY A N 1
ATOM 1356 C CA . GLY A 1 163 ? -0.132 -27.899 -13.866 1.00 31.27 163 GLY A CA 1
ATOM 1357 C C . GLY A 1 163 ? 0.061 -28.401 -12.440 1.00 31.27 163 GLY A C 1
ATOM 1358 O O . GLY A 1 163 ? 1.088 -28.123 -11.838 1.00 31.27 163 GLY A O 1
ATOM 1359 N N . GLY A 1 164 ? -0.946 -29.121 -11.943 1.00 34.31 164 GLY A N 1
ATOM 1360 C CA . GLY A 1 164 ? -0.808 -30.285 -11.067 1.00 34.31 164 GLY A CA 1
ATOM 1361 C C . GLY A 1 164 ? -0.211 -30.097 -9.673 1.00 34.31 164 GLY A C 1
ATOM 1362 O O . GLY A 1 164 ? 1.001 -30.098 -9.515 1.00 34.31 164 GLY A O 1
ATOM 1363 N N . TRP A 1 165 ? -1.066 -30.195 -8.652 1.00 36.44 165 TRP A N 1
ATOM 1364 C CA . TRP A 1 165 ? -0.739 -30.998 -7.472 1.00 36.44 165 TRP A CA 1
ATOM 1365 C C . TRP A 1 165 ? -1.938 -31.859 -7.078 1.00 36.44 165 TRP A C 1
ATOM 1367 O O . TRP A 1 165 ? -3.051 -31.373 -6.885 1.00 36.44 165 TRP A O 1
ATOM 1377 N N . ASN A 1 166 ? -1.683 -33.167 -7.056 1.00 41.22 166 ASN A N 1
ATOM 1378 C CA . ASN A 1 166 ? -2.618 -34.221 -6.702 1.00 41.22 166 ASN A CA 1
ATOM 1379 C C . ASN A 1 166 ? -2.769 -34.328 -5.181 1.00 41.22 166 ASN A C 1
ATOM 1381 O O . ASN A 1 166 ? -1.809 -34.147 -4.436 1.00 41.22 166 ASN A O 1
ATOM 1385 N N . LYS A 1 167 ? -3.986 -34.708 -4.777 1.00 43.84 167 LYS A N 1
ATOM 1386 C CA . LYS A 1 167 ? -4.323 -35.375 -3.513 1.00 43.84 167 LYS A CA 1
ATOM 1387 C C . LYS A 1 167 ? -3.299 -36.460 -3.149 1.00 43.84 167 LYS A C 1
ATOM 1389 O O . LYS A 1 167 ? -2.983 -37.273 -4.016 1.00 43.84 167 LYS A O 1
ATOM 1394 N N . ILE A 1 168 ? -2.922 -36.524 -1.871 1.00 41.81 168 ILE A N 1
ATOM 1395 C CA . ILE A 1 168 ? -3.322 -37.555 -0.887 1.00 41.81 168 ILE A CA 1
ATOM 1396 C C . ILE A 1 168 ? -3.385 -36.862 0.475 1.00 41.81 168 ILE A C 1
ATOM 1398 O O . ILE A 1 168 ? -2.451 -36.085 0.769 1.00 41.81 168 ILE A O 1
#

Sequence (168 aa):
MPIKPFTVPLPETRFFHTSKDIYKFKFHYGKNFKLENIENRDYISKEIEDSVRAVMENQENLHPFSTLHFVIFPYKSKWDSASRLKFKHGQKYLVPFPYVFTIYIESKSLMPVQFRADGTDTQMTDCPEQEKEDQCPSVGPDTQNSGILGFLTRLNPFRFLFGGWNKI

pLDDT: mean 72.07, std 26.94, range [26.47, 98.5]

InterPro domains:
  IPR027816 Membrane-anchored junction protein [PF15077] (1-108)
  IPR027816 Membrane-anchored junction protein [PTHR35824] (1-114)

Foldseek 3Di:
DDDDFDPPPDWDWDWDDDPAAIAIETEHEDPPDDPPVPPDSVVVSVQVVVVVVVCVVCVPPFDWDDDPFWTKHKDKDFPVCQVVDWDDDVPDTHRYDGIYIYIYIYTDPPPPPPPPPPDDPDDDDDDDDDDDDDDDDDDDDDDDDDDDDDDDDDDDDDDDDDDDDDDD

Secondary structure (DSSP, 8-state):
-PPPPP-TTS-EEEEEE-SSEEEEEEEEE-TT--GGG-S-HHHHHHHHHHHHHHHHHTTTS---EE-SSEEEEEEEEE-TTGGG--EEETTEEEEEEEEEEEEEEEE-------------------PPP---------------------------------------